Protein AF-A0A1E3BQU0-F1 (afdb_monomer_lite)

pLDDT: mean 81.64, std 10.45, range [46.25, 93.5]

Organism: Aspergillus cristatus (NCBI:txid573508)

Structure (mmCIF, N/CA/C/O backbone):
data_AF-A0A1E3BQU0-F1
#
_entry.id   AF-A0A1E3BQU0-F1
#
loop_
_atom_site.group_PDB
_atom_site.id
_atom_site.type_symbol
_atom_site.label_atom_id
_atom_site.label_alt_id
_atom_site.label_co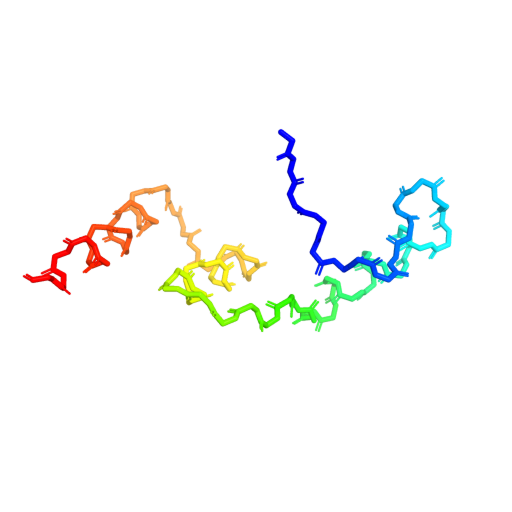mp_id
_atom_site.label_asym_id
_atom_site.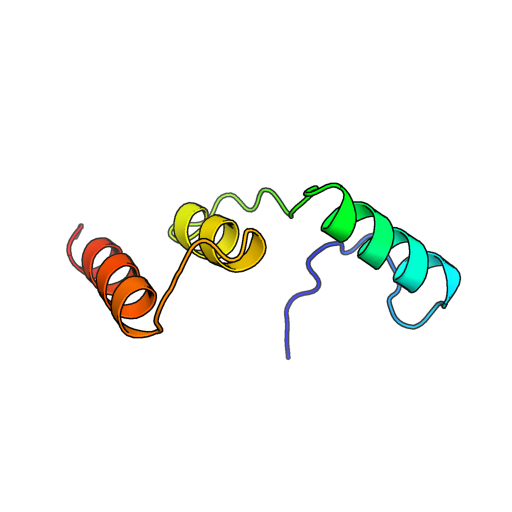label_ent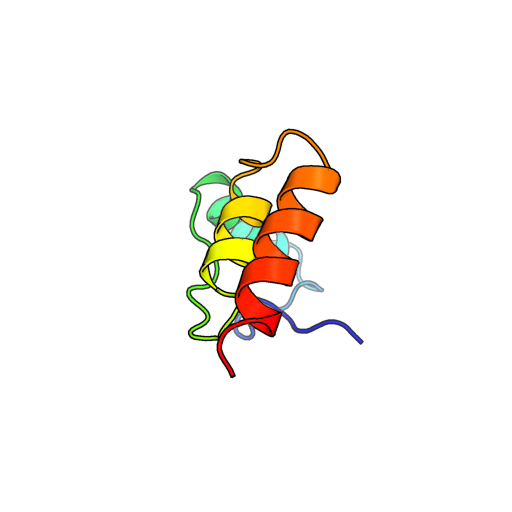ity_id
_atom_site.label_seq_id
_atom_site.pdbx_PDB_ins_code
_atom_site.Cartn_x
_atom_site.Cartn_y
_atom_site.Cartn_z
_atom_site.occupancy
_atom_site.B_iso_or_equiv
_atom_site.auth_seq_id
_atom_site.auth_comp_id
_atom_site.auth_asym_id
_atom_site.auth_atom_id
_atom_site.pdbx_PDB_model_num
ATOM 1 N N . MET A 1 1 ? 13.080 -14.006 1.742 1.00 50.84 1 MET A N 1
ATOM 2 C CA . MET A 1 1 ? 13.001 -13.656 0.311 1.00 50.84 1 MET A CA 1
ATOM 3 C C . MET A 1 1 ? 11.630 -13.050 0.087 1.00 50.84 1 MET A C 1
ATOM 5 O O . MET A 1 1 ? 10.666 -13.626 0.581 1.00 50.84 1 MET A O 1
ATOM 9 N N . GLY A 1 2 ? 11.575 -11.844 -0.482 1.00 59.94 2 GLY A N 1
ATOM 10 C CA . GLY A 1 2 ? 10.319 -11.156 -0.798 1.00 59.94 2 GLY A CA 1
ATOM 11 C C . GLY A 1 2 ? 9.627 -11.799 -1.998 1.00 59.94 2 GLY A C 1
ATOM 12 O O . GLY A 1 2 ? 10.248 -12.579 -2.715 1.00 59.94 2 GLY A O 1
ATOM 13 N N . HIS A 1 3 ? 8.343 -11.506 -2.175 1.00 65.69 3 HIS A N 1
ATOM 14 C CA . HIS A 1 3 ? 7.604 -11.852 -3.385 1.00 65.69 3 HIS A CA 1
ATOM 15 C C . HIS A 1 3 ? 7.598 -10.628 -4.300 1.00 65.69 3 HIS A C 1
ATOM 17 O O . HIS A 1 3 ? 7.276 -9.533 -3.835 1.00 65.69 3 HIS A O 1
ATOM 23 N N . GLU A 1 4 ? 7.987 -10.806 -5.558 1.00 69.50 4 GLU A N 1
ATOM 24 C CA . GLU A 1 4 ? 7.894 -9.753 -6.566 1.00 69.50 4 GLU A CA 1
ATOM 25 C C . GLU A 1 4 ? 6.425 -9.495 -6.894 1.00 69.50 4 GLU A C 1
ATOM 27 O O . GLU A 1 4 ? 5.655 -10.419 -7.144 1.00 69.50 4 GLU A O 1
ATOM 32 N N . ILE A 1 5 ? 6.036 -8.224 -6.847 1.00 72.69 5 ILE A N 1
ATOM 33 C CA . ILE A 1 5 ? 4.646 -7.785 -7.022 1.00 72.69 5 ILE A CA 1
ATOM 34 C C . ILE A 1 5 ? 4.215 -7.697 -8.492 1.00 72.69 5 ILE A C 1
ATOM 36 O O . ILE A 1 5 ? 3.022 -7.638 -8.771 1.00 72.69 5 ILE A O 1
ATOM 40 N N . PHE A 1 6 ? 5.177 -7.712 -9.416 1.00 78.38 6 PHE A N 1
ATOM 41 C CA . PHE A 1 6 ? 4.973 -7.775 -10.861 1.00 78.38 6 PHE A CA 1
ATOM 42 C C . PHE A 1 6 ? 6.005 -8.753 -11.439 1.00 78.38 6 PHE A C 1
ATOM 44 O O . PHE A 1 6 ? 7.100 -8.324 -11.792 1.00 78.38 6 PHE A O 1
ATOM 51 N N . PRO A 1 7 ? 5.712 -10.067 -11.475 1.00 77.62 7 PRO A N 1
ATOM 52 C CA . PRO A 1 7 ? 6.669 -11.095 -11.903 1.00 77.62 7 PRO A CA 1
ATOM 53 C C . PRO A 1 7 ? 7.067 -10.987 -13.382 1.00 77.62 7 PRO A C 1
ATOM 55 O O . PRO A 1 7 ? 7.959 -11.696 -13.841 1.00 77.62 7 PRO A O 1
ATOM 58 N N . GLU A 1 8 ? 6.365 -10.158 -14.150 1.00 81.00 8 GLU A N 1
ATOM 59 C CA . GLU A 1 8 ? 6.705 -9.825 -15.526 1.00 81.00 8 GLU A CA 1
ATOM 60 C C . GLU A 1 8 ? 7.774 -8.731 -15.668 1.00 81.00 8 GLU A C 1
ATOM 62 O O . GLU A 1 8 ? 8.254 -8.542 -16.782 1.00 81.00 8 GLU A O 1
ATOM 67 N N . LEU A 1 9 ? 8.117 -8.015 -14.590 1.00 81.56 9 LEU A N 1
ATOM 68 C CA . LEU A 1 9 ? 9.135 -6.960 -14.580 1.00 81.56 9 LEU A CA 1
ATOM 69 C C . LEU A 1 9 ? 10.425 -7.490 -13.948 1.00 81.56 9 LEU A C 1
ATOM 71 O O . LEU A 1 9 ? 10.392 -8.008 -12.831 1.00 81.56 9 LEU A O 1
ATOM 75 N N . ASP A 1 10 ? 11.562 -7.329 -14.623 1.00 80.31 10 ASP A N 1
ATOM 76 C CA . ASP A 1 10 ? 12.869 -7.625 -14.039 1.00 80.31 10 ASP A CA 1
ATOM 77 C C . ASP A 1 10 ? 13.406 -6.377 -13.335 1.00 80.31 10 ASP A C 1
ATOM 79 O O . ASP A 1 10 ? 13.968 -5.488 -13.963 1.00 80.31 10 ASP A O 1
ATOM 83 N N . THR A 1 11 ? 13.282 -6.299 -12.009 1.00 70.06 11 THR A N 1
ATOM 84 C CA . THR A 1 11 ? 13.746 -5.125 -11.242 1.00 70.06 11 THR A CA 1
ATOM 85 C C . THR A 1 11 ? 15.270 -4.925 -11.260 1.00 70.06 11 THR A C 1
ATOM 87 O O . THR A 1 11 ? 15.769 -4.015 -10.609 1.00 70.06 11 THR A O 1
ATOM 90 N N . LEU A 1 12 ? 16.032 -5.805 -11.922 1.00 77.56 12 LEU A N 1
ATOM 91 C CA . LEU A 1 12 ? 17.462 -5.621 -12.187 1.00 77.56 12 LEU A CA 1
ATOM 92 C C . LEU A 1 12 ? 17.729 -4.889 -13.515 1.00 77.56 12 LEU A C 1
ATOM 94 O O . LEU A 1 12 ? 18.886 -4.591 -13.817 1.00 77.56 12 LEU A O 1
ATOM 98 N N . ASN A 1 13 ? 16.684 -4.631 -14.304 1.00 84.31 13 ASN A N 1
ATOM 99 C CA . ASN A 1 13 ? 16.700 -3.811 -15.506 1.00 84.31 13 ASN A CA 1
ATOM 100 C C . ASN A 1 13 ? 16.141 -2.414 -15.187 1.00 84.31 13 ASN A C 1
ATOM 102 O O . ASN A 1 13 ? 15.001 -2.289 -14.741 1.00 84.31 13 ASN A O 1
ATOM 106 N N . ASP A 1 14 ? 16.924 -1.374 -15.484 1.00 84.50 14 ASP A N 1
ATOM 107 C CA . ASP A 1 14 ? 16.550 0.031 -15.281 1.00 84.50 14 ASP A CA 1
ATOM 108 C C . ASP A 1 14 ? 15.206 0.387 -15.963 1.00 84.50 14 ASP A C 1
ATOM 110 O O . ASP A 1 14 ? 14.405 1.133 -15.406 1.00 84.50 14 ASP A O 1
ATOM 114 N N . GLU A 1 15 ? 14.910 -0.177 -17.144 1.00 85.44 15 GLU A N 1
ATOM 115 C CA . GLU A 1 15 ? 13.654 0.083 -17.876 1.00 85.44 15 GLU A CA 1
ATOM 116 C C . GLU A 1 15 ? 12.420 -0.468 -17.137 1.00 85.44 15 GLU A C 1
ATOM 118 O O . GLU A 1 15 ? 11.359 0.162 -17.111 1.00 85.44 15 GLU A O 1
ATOM 123 N N . ASP A 1 16 ? 12.561 -1.638 -16.517 1.00 84.31 16 ASP A N 1
ATOM 124 C CA . ASP A 1 16 ? 11.490 -2.296 -15.768 1.00 84.31 16 ASP A CA 1
ATOM 125 C C . ASP A 1 16 ? 11.327 -1.682 -14.367 1.00 84.31 16 ASP A C 1
ATOM 127 O O . ASP A 1 16 ? 10.208 -1.623 -13.848 1.00 84.31 16 ASP A O 1
ATOM 131 N N . GLU A 1 17 ? 12.408 -1.166 -13.769 1.00 83.00 17 GLU A N 1
ATOM 132 C CA . GLU A 1 17 ? 12.357 -0.353 -12.548 1.00 83.00 17 GLU A CA 1
ATOM 133 C C . GLU A 1 17 ? 11.593 0.961 -12.789 1.00 83.00 17 GLU A C 1
ATOM 135 O O . GLU A 1 17 ? 10.673 1.287 -12.032 1.00 83.00 17 GLU A O 1
ATOM 140 N N . GLU A 1 18 ? 11.879 1.676 -13.883 1.00 87.31 18 GLU A N 1
ATOM 141 C CA . GLU A 1 18 ? 11.149 2.895 -14.257 1.00 87.31 18 GLU A CA 1
ATOM 142 C C . GLU A 1 18 ? 9.652 2.627 -14.513 1.00 87.31 18 GLU A C 1
ATOM 144 O O . GLU A 1 18 ? 8.782 3.394 -14.078 1.00 87.31 18 GLU A O 1
ATOM 149 N N . GLU A 1 19 ? 9.315 1.527 -15.194 1.00 86.88 19 GLU A N 1
ATOM 150 C CA . GLU A 1 19 ? 7.924 1.119 -15.420 1.00 86.88 19 GLU A CA 1
ATOM 151 C C . GLU A 1 19 ? 7.225 0.745 -14.103 1.00 86.88 19 GLU A C 1
ATOM 153 O O . GLU A 1 19 ? 6.074 1.141 -13.880 1.00 86.88 19 GLU A O 1
ATOM 158 N N . LEU A 1 20 ? 7.913 0.044 -13.196 1.00 85.81 20 LEU A N 1
ATOM 159 C CA . LEU A 1 20 ? 7.404 -0.264 -11.862 1.00 85.81 20 LEU A CA 1
ATOM 160 C C . LEU A 1 20 ? 7.066 1.018 -11.091 1.00 85.81 20 LEU A C 1
ATOM 162 O O . LEU A 1 20 ? 5.945 1.165 -10.593 1.00 85.81 20 LEU A O 1
ATOM 166 N N . GLU A 1 21 ? 7.997 1.970 -11.028 1.00 84.69 21 GLU A N 1
ATOM 167 C CA . GLU A 1 21 ? 7.773 3.264 -10.381 1.00 84.69 21 GLU A CA 1
ATOM 168 C C . GLU A 1 21 ? 6.608 4.028 -11.026 1.00 84.69 21 GLU A C 1
ATOM 170 O O . GLU A 1 21 ? 5.746 4.568 -10.325 1.00 84.69 21 GLU A O 1
ATOM 175 N N . SER A 1 22 ? 6.520 4.017 -12.360 1.00 88.44 22 SER A N 1
ATOM 176 C CA . SER A 1 22 ? 5.437 4.643 -13.127 1.00 88.44 22 SER A CA 1
ATOM 177 C C . SER A 1 22 ? 4.068 4.058 -12.778 1.00 88.44 22 SER A C 1
ATOM 179 O O . SER A 1 22 ? 3.100 4.802 -12.577 1.00 88.44 22 SER A O 1
ATOM 181 N N . ARG A 1 23 ? 3.963 2.728 -12.670 1.00 87.75 23 ARG A N 1
ATOM 182 C CA . ARG A 1 23 ? 2.734 2.027 -12.262 1.00 87.75 23 ARG A CA 1
ATOM 183 C C . ARG A 1 23 ? 2.333 2.399 -10.840 1.00 87.75 23 ARG A C 1
ATOM 185 O O . ARG A 1 23 ? 1.180 2.782 -10.614 1.00 87.75 23 ARG A O 1
ATOM 192 N N . LEU A 1 24 ? 3.280 2.368 -9.903 1.00 83.75 24 LEU A N 1
ATOM 193 C CA . LEU A 1 24 ? 3.041 2.737 -8.507 1.00 83.75 24 LEU A CA 1
ATOM 194 C C . LEU A 1 24 ? 2.599 4.203 -8.381 1.00 83.75 24 LEU A C 1
ATOM 196 O O . LEU A 1 24 ? 1.618 4.489 -7.692 1.00 83.75 24 LEU A O 1
ATOM 200 N N . ALA A 1 25 ? 3.238 5.121 -9.110 1.00 84.44 25 ALA A N 1
ATOM 201 C CA . ALA A 1 25 ? 2.862 6.535 -9.157 1.00 84.44 25 ALA A CA 1
ATOM 202 C C . ALA A 1 25 ? 1.451 6.754 -9.735 1.00 84.44 25 ALA A C 1
ATOM 204 O O . ALA A 1 25 ? 0.718 7.636 -9.284 1.00 84.44 25 ALA A O 1
ATOM 205 N N . LYS A 1 26 ? 1.030 5.922 -10.695 1.00 87.25 26 LYS A N 1
ATOM 206 C CA . LYS A 1 26 ? -0.339 5.900 -11.244 1.00 87.25 26 LYS A CA 1
ATOM 207 C C . LYS A 1 26 ? -1.350 5.196 -10.327 1.00 87.25 26 LYS A C 1
ATOM 209 O O . LYS A 1 26 ? -2.534 5.141 -10.661 1.00 87.25 26 LYS A O 1
ATOM 214 N N . GLY A 1 27 ? -0.916 4.655 -9.187 1.00 82.81 27 GLY A N 1
ATOM 215 C CA . GLY A 1 27 ? -1.761 3.906 -8.259 1.00 82.81 27 GLY A CA 1
ATOM 216 C C . GLY A 1 27 ? -2.191 2.534 -8.784 1.00 82.81 27 GLY A C 1
ATOM 217 O O . GLY A 1 27 ? -3.225 2.013 -8.354 1.00 82.81 27 GLY A O 1
ATOM 218 N N . GLN A 1 28 ? -1.434 1.976 -9.732 1.00 85.75 28 GLN A N 1
ATOM 219 C CA . GLN A 1 28 ? -1.606 0.620 -10.238 1.00 85.75 28 GLN A CA 1
ATOM 220 C C . GLN A 1 28 ? -0.840 -0.331 -9.320 1.00 85.75 28 GLN A C 1
ATOM 222 O O . GLN A 1 28 ? 0.372 -0.491 -9.430 1.00 85.75 28 GLN A O 1
ATOM 227 N N . PHE A 1 29 ? -1.565 -0.928 -8.380 1.00 82.88 29 PHE A N 1
ATOM 228 C CA . PHE A 1 29 ? -1.024 -1.873 -7.409 1.00 82.88 29 PHE A CA 1
ATOM 229 C C . PHE A 1 29 ? -1.420 -3.304 -7.780 1.00 82.88 29 PHE A C 1
ATOM 231 O O . PHE A 1 29 ? -2.460 -3.490 -8.425 1.00 82.88 29 PHE A O 1
ATOM 238 N N . PRO A 1 30 ? -0.635 -4.316 -7.369 1.00 79.19 30 PRO A N 1
ATOM 239 C CA . PRO A 1 30 ? -1.017 -5.710 -7.555 1.00 79.19 30 PRO A CA 1
ATOM 240 C C . PRO A 1 30 ? -2.386 -5.971 -6.918 1.00 79.19 30 PRO A C 1
ATOM 242 O O . PRO A 1 30 ? -2.622 -5.661 -5.747 1.00 79.19 30 PRO A O 1
ATOM 245 N N . MET A 1 31 ? -3.306 -6.539 -7.697 1.00 70.12 31 MET A N 1
ATOM 246 C CA . MET A 1 31 ? -4.608 -6.985 -7.201 1.00 70.12 31 MET A CA 1
ATOM 247 C C . MET A 1 31 ? -4.513 -8.445 -6.763 1.00 70.12 31 MET A C 1
ATOM 249 O O . MET A 1 31 ? -5.105 -9.337 -7.370 1.00 70.12 31 MET A O 1
ATOM 253 N N . ASP A 1 32 ? -3.746 -8.687 -5.703 1.00 72.06 32 ASP A N 1
ATOM 254 C CA . ASP A 1 32 ? -3.620 -10.022 -5.133 1.00 72.06 32 ASP A CA 1
ATOM 255 C C . ASP A 1 32 ? -4.899 -10.397 -4.390 1.00 72.06 32 ASP A C 1
ATOM 257 O O . ASP A 1 32 ? -5.333 -9.715 -3.460 1.00 72.06 32 ASP A O 1
ATOM 261 N N . ASN A 1 33 ? -5.509 -11.521 -4.763 1.00 72.69 33 ASN A N 1
ATOM 262 C CA . ASN A 1 33 ? -6.674 -12.037 -4.056 1.00 72.69 33 ASN A CA 1
ATOM 263 C C . ASN A 1 33 ? -6.241 -12.924 -2.879 1.00 72.69 33 ASN A C 1
ATOM 265 O O . ASN A 1 33 ? -6.301 -14.151 -2.947 1.00 72.69 33 ASN A O 1
ATOM 269 N N . HIS A 1 34 ? -5.778 -12.300 -1.797 1.00 79.00 34 HIS A N 1
ATOM 270 C CA . HIS A 1 34 ? -5.471 -12.980 -0.539 1.00 79.00 34 HIS A CA 1
ATOM 271 C C . HIS A 1 34 ? -6.222 -12.347 0.637 1.00 79.00 34 HIS A C 1
ATOM 273 O O . HIS A 1 34 ? -6.673 -11.209 0.563 1.00 79.00 34 HIS A O 1
ATOM 279 N N . LEU A 1 35 ? -6.313 -13.049 1.768 1.00 80.06 35 LEU A N 1
ATOM 280 C CA . LEU A 1 35 ? -7.077 -12.615 2.948 1.00 80.06 35 LEU A CA 1
ATOM 281 C C . LEU A 1 35 ? -6.725 -11.190 3.432 1.00 80.06 35 LEU A C 1
ATOM 283 O O . LEU A 1 35 ? -7.585 -10.456 3.909 1.00 80.06 35 LEU A O 1
ATOM 287 N N . CYS A 1 36 ? -5.467 -10.779 3.255 1.00 84.75 36 CYS A N 1
ATOM 288 C CA . CYS A 1 36 ? -4.972 -9.446 3.604 1.00 84.75 36 CYS A CA 1
ATOM 289 C C . CYS A 1 36 ? -5.020 -8.417 2.454 1.00 84.75 36 CYS A C 1
ATOM 291 O O . CYS A 1 36 ? -4.387 -7.375 2.588 1.00 84.75 36 CYS A O 1
ATOM 293 N N . SER A 1 37 ? -5.694 -8.683 1.328 1.00 85.12 37 SER A N 1
ATOM 294 C CA . SER A 1 37 ? -5.603 -7.867 0.095 1.00 85.12 37 SER A CA 1
ATOM 295 C C . SER A 1 37 ? -6.007 -6.416 0.331 1.00 85.12 37 SER A C 1
ATOM 297 O O . SER A 1 37 ? -5.367 -5.475 -0.125 1.00 85.12 37 SER A O 1
ATOM 299 N N . ARG A 1 38 ? -7.028 -6.225 1.167 1.00 84.94 38 ARG A N 1
ATOM 300 C CA . ARG A 1 38 ? -7.481 -4.902 1.596 1.00 84.94 38 ARG A CA 1
ATOM 301 C C . ARG A 1 38 ? -6.465 -4.171 2.480 1.00 84.94 38 ARG A C 1
ATOM 303 O O . ARG A 1 38 ? -6.415 -2.948 2.465 1.00 84.94 38 ARG A O 1
ATOM 310 N N . ILE A 1 39 ? -5.672 -4.899 3.268 1.00 88.81 39 ILE A N 1
ATOM 311 C CA . 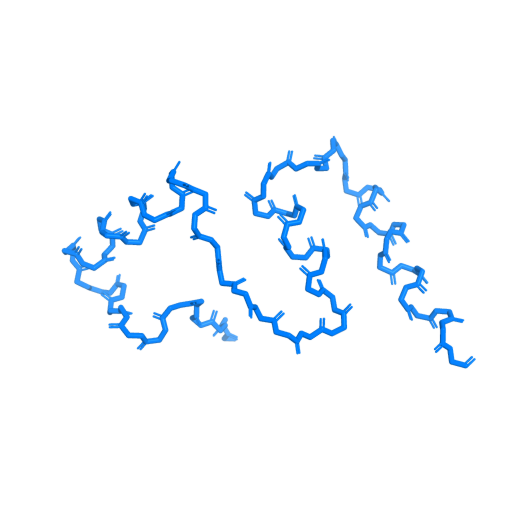ILE A 1 39 ? -4.623 -4.306 4.113 1.00 88.81 39 ILE A CA 1
ATOM 312 C C . ILE A 1 39 ? -3.426 -3.919 3.248 1.00 88.81 39 ILE A C 1
ATOM 314 O O . ILE A 1 39 ? -2.921 -2.807 3.379 1.00 88.81 39 ILE A O 1
ATOM 318 N N . THR A 1 40 ? -2.998 -4.802 2.341 1.00 87.62 40 THR A N 1
ATOM 319 C CA . THR A 1 40 ? -1.893 -4.512 1.419 1.00 87.62 40 THR A CA 1
ATOM 320 C C . THR A 1 40 ? -2.231 -3.331 0.515 1.00 87.62 40 THR A C 1
ATOM 322 O O . THR A 1 40 ? -1.406 -2.432 0.390 1.00 87.62 40 THR A O 1
ATOM 325 N N . GLU A 1 41 ? -3.460 -3.232 -0.004 1.00 87.25 41 GLU A N 1
ATOM 326 C CA . GLU A 1 41 ? -3.915 -2.056 -0.760 1.00 87.25 41 GLU A CA 1
ATOM 327 C C . GLU A 1 41 ? -3.821 -0.755 0.058 1.00 87.25 41 GLU A C 1
ATOM 329 O O . GLU A 1 41 ? -3.301 0.253 -0.426 1.00 87.25 41 GLU A O 1
ATOM 334 N N . LYS A 1 42 ? -4.281 -0.759 1.315 1.00 88.69 42 LYS A N 1
ATOM 335 C CA . LYS A 1 42 ? -4.194 0.425 2.186 1.00 88.69 42 LYS A CA 1
ATOM 336 C C . LYS A 1 42 ? -2.744 0.832 2.467 1.00 88.69 42 LYS A C 1
ATOM 338 O O . LYS A 1 42 ? -2.459 2.029 2.535 1.00 88.69 42 LYS A O 1
ATOM 343 N N . CYS A 1 43 ? -1.830 -0.134 2.598 1.00 88.62 43 CYS A N 1
ATOM 344 C CA . CYS A 1 43 ? -0.394 0.130 2.716 1.00 88.62 43 CYS A CA 1
ATOM 345 C C . CYS A 1 43 ? 0.158 0.796 1.450 1.00 88.62 43 CYS A C 1
ATOM 347 O O . CYS A 1 43 ? 0.815 1.830 1.547 1.00 88.62 43 CYS A O 1
ATOM 349 N N . TRP A 1 44 ? -0.166 0.255 0.274 1.00 86.31 44 TRP A N 1
ATOM 350 C CA . TRP A 1 44 ? 0.244 0.809 -1.018 1.00 86.31 44 TRP A CA 1
ATOM 351 C C . TRP A 1 44 ? -0.223 2.252 -1.226 1.00 86.31 44 TRP A C 1
ATOM 353 O O . TRP A 1 44 ? 0.531 3.102 -1.692 1.00 86.31 44 TRP A O 1
ATOM 363 N N . ARG A 1 45 ? -1.458 2.552 -0.817 1.00 86.69 45 ARG A N 1
ATOM 364 C CA . ARG A 1 45 ? -2.056 3.890 -0.923 1.00 86.69 45 ARG A CA 1
ATOM 365 C C . ARG A 1 45 ? -1.646 4.850 0.197 1.00 86.69 45 ARG A C 1
ATOM 367 O O . ARG A 1 45 ? -2.161 5.964 0.230 1.00 86.69 45 ARG A O 1
ATOM 374 N N . GLN A 1 46 ? -0.779 4.425 1.121 1.00 87.31 46 GLN A N 1
ATOM 375 C CA . GLN A 1 46 ? -0.373 5.202 2.302 1.00 87.31 46 GLN A CA 1
ATOM 376 C C . GLN A 1 46 ? -1.575 5.710 3.122 1.00 87.31 46 GLN A C 1
ATOM 378 O O . GLN A 1 46 ? -1.587 6.824 3.635 1.00 87.31 46 GLN A O 1
ATOM 383 N N . GLN A 1 47 ? -2.621 4.886 3.239 1.00 90.19 47 GLN A N 1
ATOM 384 C CA . GLN A 1 47 ? -3.876 5.253 3.910 1.00 90.19 47 GLN A CA 1
ATOM 385 C C . GLN A 1 47 ? -3.855 5.035 5.425 1.00 90.19 47 GLN A C 1
ATOM 387 O O . GLN A 1 47 ? -4.847 5.311 6.097 1.00 90.19 47 GLN A O 1
ATOM 392 N N . TYR A 1 48 ? -2.753 4.514 5.956 1.00 92.38 48 TYR A N 1
ATOM 393 C CA . TYR A 1 48 ? -2.554 4.345 7.386 1.00 92.38 48 TYR A CA 1
ATOM 394 C C . TYR A 1 48 ? -1.739 5.504 7.940 1.00 92.38 48 TYR A C 1
ATOM 396 O O . TYR A 1 48 ? -0.637 5.771 7.465 1.00 92.38 48 TYR A O 1
ATOM 404 N N . ASN A 1 49 ? -2.247 6.145 8.990 1.00 91.56 49 ASN A N 1
ATOM 405 C CA . ASN A 1 49 ? -1.527 7.235 9.658 1.00 91.56 49 ASN A CA 1
ATOM 406 C C . ASN A 1 49 ? -0.601 6.722 10.767 1.00 91.56 49 ASN A C 1
ATOM 408 O O . ASN A 1 49 ? 0.220 7.467 11.301 1.00 91.56 49 ASN A O 1
ATOM 412 N N . SER A 1 50 ? -0.743 5.451 11.152 1.00 93.00 50 SER A N 1
ATOM 413 C CA . SER A 1 50 ? 0.072 4.828 12.189 1.00 93.00 50 SER A CA 1
ATOM 414 C C . SER A 1 50 ? 0.147 3.310 12.039 1.00 93.00 50 SER A C 1
ATOM 416 O O . SER A 1 50 ? -0.761 2.665 11.514 1.00 93.00 50 SER A O 1
ATOM 418 N N . ALA A 1 51 ? 1.211 2.715 12.587 1.00 90.81 51 ALA A N 1
ATOM 419 C CA . ALA A 1 51 ? 1.359 1.261 12.654 1.00 90.81 51 ALA A CA 1
ATOM 420 C C . ALA A 1 51 ? 0.235 0.587 13.468 1.00 90.81 51 ALA A C 1
ATOM 422 O O . ALA A 1 51 ? -0.135 -0.552 13.189 1.00 90.81 51 ALA A O 1
ATOM 423 N N . SER A 1 52 ? -0.346 1.294 14.444 1.00 93.00 52 SER A N 1
ATOM 424 C CA . SER A 1 52 ? -1.448 0.791 15.272 1.00 93.00 52 SER A CA 1
ATOM 425 C C . SER A 1 52 ? -2.704 0.478 14.455 1.00 93.00 52 SER A C 1
ATOM 427 O O . SER A 1 52 ? -3.382 -0.506 14.741 1.00 93.00 52 SER A O 1
ATOM 429 N N . GLU A 1 53 ? -2.998 1.266 13.417 1.00 93.50 53 GLU A N 1
ATOM 430 C CA . GLU A 1 53 ? -4.141 1.025 12.526 1.00 93.50 53 GLU A CA 1
ATOM 431 C C . GLU A 1 53 ? -3.952 -0.249 11.688 1.00 93.50 53 GLU A C 1
ATOM 433 O O . GLU A 1 53 ? -4.891 -1.025 11.515 1.00 93.50 53 GLU A O 1
ATOM 438 N N . ILE A 1 54 ? -2.724 -0.509 11.228 1.00 91.88 54 ILE A N 1
ATOM 439 C CA . ILE A 1 54 ? -2.379 -1.739 10.498 1.00 91.88 54 ILE A CA 1
ATOM 440 C C . ILE A 1 54 ? -2.537 -2.955 11.417 1.00 91.88 54 ILE A C 1
ATOM 442 O O . ILE A 1 54 ? -3.135 -3.961 11.036 1.00 91.88 54 ILE A O 1
ATOM 446 N N . ILE A 1 55 ? -2.027 -2.860 12.649 1.00 91.94 55 ILE A N 1
ATOM 447 C CA . ILE A 1 55 ? -2.136 -3.926 13.656 1.00 91.94 55 ILE A CA 1
ATOM 448 C C . ILE A 1 55 ? -3.607 -4.216 13.980 1.00 91.94 55 ILE A C 1
ATOM 450 O O . ILE A 1 55 ? -3.993 -5.383 14.093 1.00 91.94 55 ILE A O 1
ATOM 454 N N . PHE A 1 56 ? -4.434 -3.173 14.094 1.00 91.62 56 PHE A N 1
ATOM 455 C CA . PHE A 1 56 ? -5.869 -3.317 14.303 1.00 91.62 56 PHE A CA 1
ATOM 456 C C . PHE A 1 56 ? -6.527 -4.083 13.151 1.00 91.62 56 PHE A C 1
ATOM 458 O O . PHE A 1 56 ? -7.168 -5.103 13.404 1.00 91.62 56 PHE A O 1
ATOM 465 N N . ASP A 1 57 ? -6.309 -3.680 11.898 1.00 90.31 57 ASP A N 1
ATOM 466 C CA . ASP A 1 57 ? -6.893 -4.366 10.739 1.00 90.31 57 ASP A CA 1
ATOM 467 C C . ASP A 1 57 ? -6.424 -5.833 10.637 1.00 90.31 57 ASP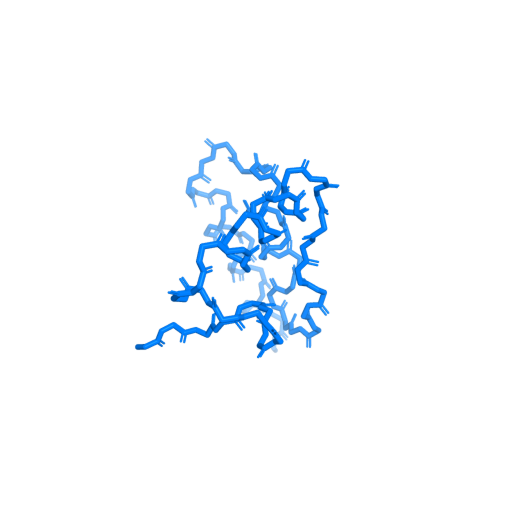 A C 1
ATOM 469 O O . ASP A 1 57 ? -7.231 -6.730 10.380 1.00 90.31 57 ASP A O 1
ATOM 473 N N . LEU A 1 58 ? -5.149 -6.114 10.929 1.00 90.06 58 LEU A N 1
ATOM 474 C CA . LEU A 1 58 ? -4.614 -7.482 10.980 1.00 90.06 58 LEU A CA 1
ATOM 475 C C . LEU A 1 58 ? -5.275 -8.336 12.075 1.00 90.06 58 LEU A C 1
ATOM 477 O O . LEU A 1 58 ? -5.465 -9.540 11.893 1.00 90.06 58 LEU A O 1
ATOM 481 N N . SER A 1 59 ? -5.637 -7.740 13.215 1.00 89.25 59 SER A N 1
ATOM 482 C CA . SER A 1 59 ? -6.335 -8.447 14.300 1.00 89.25 59 SER A CA 1
ATOM 483 C C . SER A 1 59 ? -7.763 -8.860 13.921 1.00 89.25 59 SER A C 1
ATOM 485 O O . SER A 1 59 ? -8.229 -9.923 14.339 1.00 89.25 59 SER A O 1
ATOM 487 N N . GLN A 1 60 ? -8.433 -8.072 13.072 1.00 86.75 60 GLN A N 1
ATOM 488 C CA . GLN A 1 60 ? -9.785 -8.378 12.594 1.00 86.75 60 GLN A CA 1
ATOM 489 C C . GLN A 1 60 ? -9.793 -9.612 11.683 1.00 86.75 60 GLN A C 1
ATOM 491 O O . GLN A 1 60 ? -10.707 -10.432 11.751 1.00 86.75 60 GLN A O 1
ATOM 496 N N . ILE A 1 61 ? -8.732 -9.797 10.892 1.00 82.25 61 ILE A N 1
ATOM 497 C CA . ILE A 1 61 ? -8.553 -10.990 10.058 1.00 82.25 61 ILE A CA 1
ATOM 498 C C . ILE A 1 61 ? -8.436 -12.257 10.917 1.00 82.25 61 ILE A C 1
ATOM 500 O O . ILE A 1 61 ? -9.066 -13.268 10.620 1.00 82.25 61 ILE A O 1
ATOM 504 N N . LYS A 1 62 ? -7.667 -12.199 12.012 1.00 64.69 62 LYS A N 1
ATOM 505 C CA . LYS A 1 62 ? -7.426 -13.352 12.899 1.00 64.69 62 LYS A CA 1
ATOM 506 C C . LYS A 1 62 ? -8.662 -13.822 13.674 1.00 64.69 62 LYS A C 1
ATOM 508 O O . LYS A 1 62 ? -8.652 -14.936 14.180 1.00 64.69 62 LYS A O 1
ATOM 513 N N . THR A 1 63 ? -9.694 -12.986 13.783 1.00 58.84 63 THR A N 1
ATOM 514 C CA . THR A 1 63 ? -10.890 -13.260 14.602 1.00 58.84 63 THR A CA 1
ATOM 515 C C . THR A 1 63 ? -12.047 -13.856 13.782 1.00 58.84 63 THR A C 1
ATOM 517 O O . THR A 1 63 ? -13.075 -14.214 14.341 1.00 58.84 63 THR A O 1
ATOM 520 N N . SER A 1 64 ? -11.894 -14.001 12.460 1.00 54.81 64 SER A N 1
ATOM 521 C CA . SER A 1 64 ? -12.915 -14.583 11.569 1.00 54.81 64 SER A CA 1
ATOM 522 C C . SER A 1 64 ? -12.742 -16.101 11.370 1.00 54.81 64 SER A C 1
ATOM 524 O O . SER A 1 64 ? -12.764 -16.575 10.233 1.00 54.81 64 SER A O 1
ATOM 526 N N . SER A 1 65 ? -12.541 -16.850 12.462 1.00 46.25 65 SER A N 1
ATOM 527 C CA . 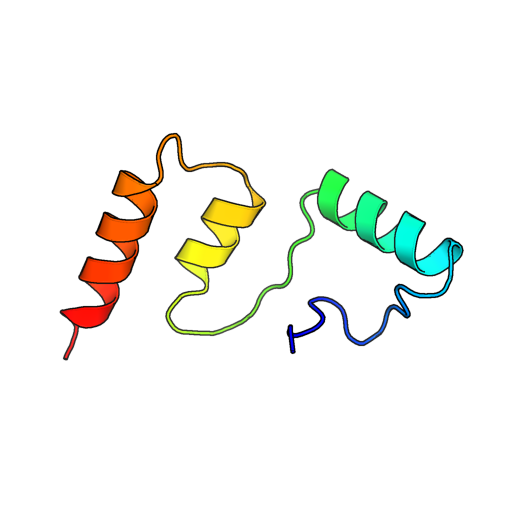SER A 1 65 ? -12.474 -18.323 12.483 1.00 46.25 65 SER A CA 1
ATOM 528 C C . SER A 1 65 ? -13.486 -18.914 13.450 1.00 46.25 65 SER A C 1
ATOM 530 O O . SER A 1 65 ? -13.639 -18.342 14.551 1.00 46.25 65 SER A O 1
#

Foldseek 3Di:
DDDDFCPVADCVDPVSVVVVVVCLVVLNGRCDPDLCSVLVSCVSVVVDPDPVVSVVVVVVSVPPD

Radius of gyration: 14.24 Å; chains: 1; bounding box: 30×26×33 Å

Secondary structure (DSSP, 8-state):
-PPPS-TTS-TTSHHHHHHHHHHHHTT------STTHHHHHHHHTT--SSHHHHHHHHHHHHT--

Sequence (65 aa):
MGHEIFPELDTLNDEDEEELESRLAKGQFPMDNHLCSRITEKCWRQQYNSASEIIFDLSQIKTSS